Protein AF-A0AAN0LU09-F1 (afdb_monomer_lite)

Foldseek 3Di:
DDDDDDDDDDDDDDDDDDPPCDPVNVVVVVVVVVVVVVVVVVVVVVVVVVVCVVVCVVCCVVVVVVVVVVVVVVVVVVVVVVVVVVQLVVQLVLLLVVCVVVVHDNVCSVVLRDPGNVSSVVSVVVVVVVVCVVVVVVVCVVVVCPPPPPVVVPDD

Radius of gyration: 52.17 Å; chains: 1; bounding box: 93×74×151 Å

Sequence (156 aa):
MKWYLKRRGPRELGGEETKPLTQSDVDRAVSAAVKTRDEKHALELKKAVTNAINEEKRLSALSEEDRKNEALEKANQAIADKEKELDLKILRFDVGEVLVKRGLDPELLDFVLGENLEDSIAKIDKLSKSIDNQVGSRIKQVVAKPEYLQSQQGRL

Secondary structure (DSSP, 8-state):
----------------------HHHHHHHHHHHHHHHHHHHHHHHHHHHHHHHHHHHHHHHHHHHHHHHHHHHHHHHHHHHHHHHHHHHHHHHHHHHHHHHTT--GGGHHHH--SSHHHHHHHHHHHHHHHHHHHHHHHHHHHT--TTSSTTSS--

Structure (mmCIF, N/CA/C/O backbone):
data_AF-A0AAN0LU09-F1
#
_entry.id   AF-A0AAN0LU09-F1
#
loop_
_atom_site.group_PDB
_atom_site.id
_atom_site.type_symbol
_atom_site.label_atom_id
_atom_site.label_alt_id
_atom_site.label_comp_id
_atom_site.label_asym_id
_atom_site.label_entity_id
_atom_site.label_seq_id
_atom_site.pdbx_PDB_ins_code
_atom_site.Cartn_x
_atom_site.Cartn_y
_atom_site.Cartn_z
_atom_site.occupancy
_atom_site.B_iso_or_equiv
_atom_site.auth_seq_id
_atom_site.auth_comp_id
_atom_site.auth_asym_id
_atom_site.auth_atom_id
_atom_site.pdbx_PDB_model_num
ATOM 1 N N . MET A 1 1 ? 47.095 -63.661 -80.915 1.00 41.44 1 MET A N 1
ATOM 2 C CA . MET A 1 1 ? 47.724 -62.316 -80.899 1.00 41.44 1 MET A CA 1
ATOM 3 C C . MET A 1 1 ? 46.836 -61.334 -81.673 1.00 41.44 1 MET A C 1
ATOM 5 O O . MET A 1 1 ? 46.210 -61.758 -82.634 1.00 41.44 1 MET A O 1
ATOM 9 N N . LYS A 1 2 ? 46.702 -60.087 -81.186 1.00 45.28 2 LYS A N 1
ATOM 10 C CA . LYS A 1 2 ? 45.727 -59.042 -81.594 1.00 45.28 2 LYS A CA 1
ATOM 11 C C . LYS A 1 2 ? 46.049 -58.404 -82.962 1.00 45.28 2 LYS A C 1
ATOM 13 O O . LYS A 1 2 ? 47.220 -58.269 -83.292 1.00 45.28 2 LYS A O 1
ATOM 18 N N . TRP A 1 3 ? 45.026 -57.933 -83.685 1.00 45.38 3 TRP A N 1
ATOM 19 C CA . TRP A 1 3 ? 45.137 -57.203 -84.962 1.00 45.38 3 TRP A CA 1
ATOM 20 C C . TRP A 1 3 ? 44.596 -55.768 -84.842 1.00 45.38 3 TRP A C 1
ATOM 22 O O . TRP A 1 3 ? 43.596 -55.552 -84.161 1.00 45.38 3 TRP A O 1
ATOM 32 N N . TYR A 1 4 ? 45.214 -54.805 -85.537 1.00 45.75 4 TYR A N 1
ATOM 33 C CA . TYR A 1 4 ? 44.721 -53.427 -85.691 1.00 45.75 4 TYR A CA 1
ATOM 34 C C . TYR A 1 4 ? 44.751 -52.984 -87.161 1.00 45.75 4 TYR A C 1
ATOM 36 O O . TYR A 1 4 ? 45.681 -53.297 -87.900 1.00 45.75 4 TYR A O 1
ATOM 44 N N . LEU A 1 5 ? 43.721 -52.231 -87.557 1.00 53.62 5 LEU A N 1
ATOM 45 C CA . LEU A 1 5 ? 43.471 -51.685 -88.894 1.00 53.62 5 LEU A CA 1
ATOM 46 C C . LEU A 1 5 ? 43.810 -50.186 -88.943 1.00 53.62 5 LEU A C 1
ATOM 48 O O . LEU A 1 5 ? 43.546 -49.464 -87.979 1.00 53.62 5 LEU A O 1
ATOM 52 N N . LYS A 1 6 ? 44.246 -49.675 -90.103 1.00 53.81 6 LYS A N 1
ATOM 53 C CA . LYS A 1 6 ? 44.141 -48.239 -90.404 1.00 53.81 6 LYS A CA 1
ATOM 54 C C . LYS A 1 6 ? 43.911 -47.985 -91.894 1.00 53.81 6 LYS A C 1
ATOM 56 O O . LYS A 1 6 ? 44.674 -48.435 -92.737 1.00 53.81 6 LYS A O 1
ATOM 61 N N . ARG A 1 7 ? 42.855 -47.231 -92.196 1.00 53.16 7 ARG A N 1
ATOM 62 C CA . ARG A 1 7 ? 42.577 -46.592 -93.490 1.00 53.16 7 ARG A CA 1
ATOM 63 C C . ARG A 1 7 ? 42.209 -45.134 -93.227 1.00 53.16 7 ARG A C 1
ATOM 65 O O . ARG A 1 7 ? 41.655 -44.821 -92.173 1.00 53.16 7 ARG A O 1
ATOM 72 N N . ARG A 1 8 ? 42.465 -44.262 -94.197 1.00 48.81 8 ARG A N 1
ATOM 73 C CA . ARG A 1 8 ? 41.820 -42.949 -94.310 1.00 48.81 8 ARG A CA 1
ATOM 74 C C . ARG A 1 8 ? 41.575 -42.615 -95.778 1.00 48.81 8 ARG A C 1
ATOM 76 O O . ARG A 1 8 ? 42.423 -42.899 -96.613 1.00 48.81 8 ARG A O 1
ATOM 83 N N . GLY A 1 9 ? 40.453 -41.946 -96.014 1.00 38.81 9 GLY A N 1
ATOM 84 C CA . GLY A 1 9 ? 40.201 -41.002 -97.108 1.00 38.81 9 GLY A CA 1
ATOM 85 C C . GLY A 1 9 ? 39.470 -39.754 -96.549 1.00 38.81 9 GLY A C 1
ATOM 86 O O . GLY A 1 9 ? 39.154 -39.760 -95.351 1.00 38.81 9 GLY A O 1
ATOM 87 N N . PRO A 1 10 ? 39.215 -38.700 -97.357 1.00 63.22 10 PRO A N 1
ATOM 88 C CA . PRO A 1 10 ? 38.273 -37.591 -97.065 1.00 63.22 10 PRO A CA 1
ATOM 89 C C . PRO A 1 10 ? 37.185 -37.402 -98.173 1.00 63.22 10 PRO A C 1
ATOM 91 O O . PRO A 1 10 ? 37.447 -37.741 -99.319 1.00 63.22 10 PRO A O 1
ATOM 94 N N . ARG A 1 11 ? 35.894 -37.167 -97.846 1.00 53.69 11 ARG A N 1
ATOM 95 C CA . ARG A 1 11 ? 35.071 -35.916 -97.677 1.00 53.69 11 ARG A CA 1
ATOM 96 C C . ARG A 1 11 ? 34.720 -35.128 -98.954 1.00 53.69 11 ARG A C 1
ATOM 98 O O . ARG A 1 11 ? 35.667 -34.774 -99.627 1.00 53.69 11 ARG A O 1
ATOM 105 N N . GLU A 1 12 ? 33.438 -34.714 -99.106 1.00 40.38 12 GLU A N 1
ATOM 106 C CA . GLU A 1 12 ? 32.925 -33.444 -99.720 1.00 40.38 12 GLU A CA 1
ATOM 107 C C . GLU A 1 12 ? 31.479 -33.066 -99.222 1.00 40.38 12 GLU A C 1
ATOM 109 O O . GLU A 1 12 ? 30.891 -33.853 -98.482 1.00 40.38 12 GLU A O 1
ATOM 114 N N . LEU A 1 13 ? 30.962 -31.851 -99.549 1.00 47.78 13 LEU A N 1
ATOM 115 C CA . LEU A 1 13 ? 30.041 -30.922 -98.804 1.00 47.78 13 LEU A CA 1
ATOM 116 C C . LEU A 1 13 ? 28.755 -30.430 -99.568 1.00 47.78 13 LEU A C 1
ATOM 118 O O . LEU A 1 13 ? 28.779 -30.427 -100.793 1.00 47.78 13 LEU A O 1
ATOM 122 N N . GLY A 1 14 ? 27.728 -29.856 -98.874 1.00 37.88 14 GLY A N 1
ATOM 123 C CA . GLY A 1 14 ? 26.808 -28.783 -99.394 1.00 37.88 14 GLY A CA 1
ATOM 124 C C . GLY A 1 14 ? 25.363 -28.617 -98.797 1.00 37.88 14 GLY A C 1
ATOM 125 O O . GLY A 1 14 ? 24.666 -29.619 -98.678 1.00 37.88 14 GLY A O 1
ATOM 126 N N . GLY A 1 15 ? 24.895 -27.369 -98.495 1.00 33.31 15 GLY A N 1
ATOM 127 C CA . GLY A 1 15 ? 23.476 -26.942 -98.232 1.00 33.31 15 GLY A CA 1
ATOM 128 C C . GLY A 1 15 ? 23.268 -25.712 -97.283 1.00 33.31 15 GLY A C 1
ATOM 129 O O . GLY A 1 15 ? 23.861 -25.689 -96.211 1.00 33.31 15 GLY A O 1
ATOM 130 N N . GLU A 1 16 ? 22.462 -24.692 -97.649 1.00 53.50 16 GLU A N 1
ATOM 131 C CA . GLU A 1 16 ? 22.328 -23.346 -97.011 1.00 53.50 16 GLU A CA 1
ATOM 132 C C . GLU A 1 16 ? 21.001 -23.172 -96.217 1.00 53.50 16 GLU A C 1
ATOM 134 O O . GLU A 1 16 ? 19.932 -23.228 -96.815 1.00 53.50 16 GLU A O 1
ATOM 139 N N . GLU A 1 17 ? 21.040 -22.936 -94.892 1.00 46.06 17 GLU A N 1
ATOM 140 C CA . GLU A 1 17 ? 19.853 -22.698 -94.035 1.00 46.06 17 GLU A CA 1
ATOM 141 C C . GLU A 1 17 ? 20.168 -21.693 -92.902 1.00 46.06 17 GLU A C 1
ATOM 143 O O . GLU A 1 17 ? 21.306 -21.616 -92.431 1.00 46.06 17 GLU A O 1
ATOM 148 N N . THR A 1 18 ? 19.168 -20.893 -92.490 1.00 48.06 18 THR A N 1
ATOM 149 C CA . THR A 1 18 ? 19.190 -19.888 -91.401 1.00 48.06 18 THR A CA 1
ATOM 150 C C . THR A 1 18 ? 20.179 -20.265 -90.310 1.00 48.06 18 THR A C 1
ATOM 152 O O . THR A 1 18 ? 19.963 -21.302 -89.691 1.00 48.06 18 THR A O 1
ATOM 155 N N . LYS A 1 19 ? 21.236 -19.473 -90.047 1.00 52.22 19 LYS A N 1
ATOM 156 C CA . LYS A 1 19 ? 22.117 -19.781 -88.908 1.00 52.22 19 LYS A CA 1
ATOM 157 C C . LYS A 1 19 ? 21.234 -19.782 -87.663 1.00 52.22 19 LYS A C 1
ATOM 159 O O . LYS A 1 19 ? 20.779 -18.707 -87.263 1.00 52.22 19 LYS A O 1
ATOM 164 N N . PRO A 1 20 ? 20.929 -20.961 -87.101 1.00 56.34 20 PRO A N 1
ATOM 165 C CA . PRO A 1 20 ? 20.073 -21.018 -85.938 1.00 56.34 20 PRO A CA 1
ATOM 166 C C . PRO A 1 20 ? 20.823 -20.268 -84.839 1.00 56.34 20 PRO A C 1
ATOM 168 O O . PRO A 1 20 ? 22.050 -20.396 -84.773 1.00 56.34 20 PRO A O 1
ATOM 171 N N . LEU A 1 21 ? 20.130 -19.457 -84.022 1.00 52.59 21 LEU A N 1
ATOM 172 C CA . LEU A 1 21 ? 20.728 -18.923 -82.795 1.00 52.59 21 LEU A CA 1
ATOM 173 C C . LEU A 1 21 ? 21.357 -20.121 -82.091 1.00 52.59 21 LEU A C 1
ATOM 175 O O . LEU A 1 21 ? 20.645 -21.039 -81.675 1.00 52.59 21 LEU A O 1
ATOM 179 N N . THR A 1 22 ? 22.687 -20.178 -82.077 1.00 57.75 22 THR A N 1
ATOM 180 C CA . THR A 1 22 ? 23.342 -21.359 -81.546 1.00 57.75 22 THR A CA 1
ATOM 181 C C . THR A 1 22 ? 23.100 -21.355 -80.050 1.00 57.75 22 THR A C 1
ATOM 183 O O . THR A 1 22 ? 23.016 -20.292 -79.428 1.00 57.75 22 THR A O 1
ATOM 186 N N . GLN A 1 23 ? 22.991 -22.540 -79.458 1.00 56.97 23 GLN A N 1
ATOM 187 C CA . GLN A 1 23 ? 22.808 -22.660 -78.015 1.00 56.97 23 GLN A CA 1
ATOM 188 C C . GLN A 1 23 ? 23.858 -21.826 -77.253 1.00 56.97 23 GLN A C 1
ATOM 190 O O . GLN A 1 23 ? 23.529 -21.159 -76.280 1.00 56.97 23 GLN A O 1
ATOM 195 N N . SER A 1 24 ? 25.086 -21.735 -77.780 1.00 63.91 24 SER A N 1
ATOM 196 C CA . SER A 1 24 ? 26.158 -20.900 -77.229 1.00 63.91 24 SER A CA 1
ATOM 197 C C . SER A 1 24 ? 25.899 -19.390 -77.258 1.00 63.91 24 SER A C 1
ATOM 199 O O . SER A 1 24 ? 26.363 -18.688 -76.359 1.00 63.91 24 SER A O 1
ATOM 201 N N . ASP A 1 25 ? 25.178 -18.867 -78.251 1.00 56.94 25 ASP A N 1
ATOM 202 C CA . ASP A 1 25 ? 24.857 -17.435 -78.331 1.00 56.94 25 ASP A CA 1
ATOM 203 C C . ASP A 1 25 ? 23.758 -17.066 -77.325 1.00 56.94 25 ASP A C 1
ATOM 205 O O . ASP A 1 25 ? 23.844 -16.037 -76.646 1.00 56.94 25 ASP A O 1
ATOM 209 N N . VAL A 1 26 ? 22.772 -17.957 -77.166 1.00 58.50 26 VAL A N 1
ATOM 210 C CA . VAL A 1 26 ? 21.716 -17.849 -76.148 1.00 58.50 26 VAL A CA 1
ATOM 211 C C . VAL A 1 26 ? 22.318 -17.941 -74.745 1.00 58.50 26 VAL A C 1
ATOM 213 O O . VAL A 1 26 ? 22.082 -17.061 -73.918 1.00 58.50 26 VAL A O 1
ATOM 216 N N . ASP A 1 27 ? 23.168 -18.936 -74.487 1.00 57.41 27 ASP A N 1
ATOM 217 C CA . ASP A 1 27 ? 23.797 -19.148 -73.179 1.00 57.41 27 ASP A CA 1
ATOM 218 C C . ASP A 1 27 ? 24.684 -17.960 -72.766 1.00 57.41 27 ASP A C 1
ATOM 220 O O . ASP A 1 27 ? 24.735 -17.581 -71.589 1.00 57.41 27 ASP A O 1
ATOM 224 N N . ARG A 1 28 ? 25.358 -17.315 -73.730 1.00 66.81 28 ARG A N 1
ATOM 225 C CA . ARG A 1 28 ? 26.193 -16.131 -73.482 1.00 66.81 28 ARG A CA 1
ATOM 226 C C . ARG A 1 28 ? 25.358 -14.899 -73.142 1.00 66.81 28 ARG A C 1
ATOM 228 O O . ARG A 1 28 ? 25.713 -14.172 -72.212 1.00 66.81 28 ARG A O 1
ATOM 235 N N . ALA A 1 29 ? 24.255 -14.678 -73.857 1.00 60.81 29 ALA A N 1
ATOM 236 C CA . ALA A 1 29 ? 23.334 -13.577 -73.585 1.00 60.81 29 ALA A CA 1
ATOM 237 C C . ALA A 1 29 ? 22.641 -13.748 -72.223 1.00 60.81 29 ALA A C 1
ATOM 239 O O . ALA A 1 29 ? 22.590 -12.802 -71.434 1.00 60.81 29 ALA A O 1
ATOM 240 N N . VAL A 1 30 ? 22.202 -14.970 -71.902 1.00 57.94 30 VAL A N 1
ATOM 241 C CA . VAL A 1 30 ? 21.618 -15.316 -70.596 1.00 57.94 30 VAL A CA 1
ATOM 242 C C . VAL A 1 30 ? 22.639 -15.115 -69.476 1.00 57.94 30 VAL A C 1
ATOM 244 O O . VAL A 1 30 ? 22.333 -14.460 -68.484 1.00 57.94 30 VAL A O 1
ATOM 247 N N . SER A 1 31 ? 23.876 -15.585 -69.645 1.00 63.69 31 SER A N 1
ATOM 248 C CA . SER A 1 31 ? 24.929 -15.413 -68.636 1.00 63.69 31 SER A CA 1
ATOM 249 C C . SER A 1 31 ? 25.273 -13.942 -68.380 1.00 63.69 31 SER A C 1
ATOM 251 O O . SER A 1 31 ? 25.494 -13.555 -67.233 1.00 63.69 31 SER A O 1
ATOM 253 N N . ALA A 1 32 ? 25.317 -13.107 -69.422 1.00 66.38 32 ALA A N 1
ATOM 254 C CA . ALA A 1 32 ? 25.571 -11.675 -69.273 1.00 66.38 32 ALA 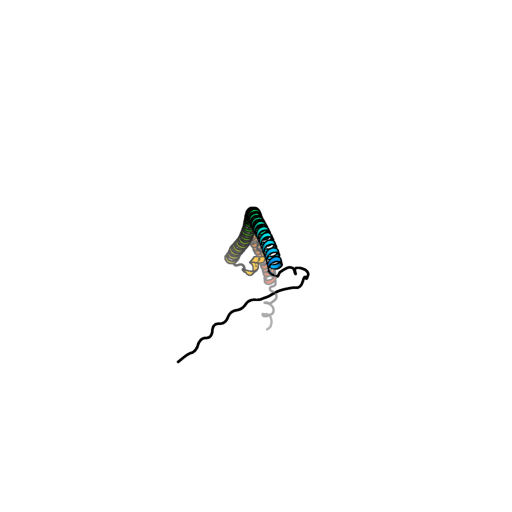A CA 1
ATOM 255 C C . ALA A 1 32 ? 24.406 -10.965 -68.564 1.00 66.38 32 ALA A C 1
ATOM 257 O O . ALA A 1 32 ? 24.634 -10.199 -67.629 1.00 66.38 32 ALA A O 1
ATOM 258 N N . ALA A 1 33 ? 23.164 -11.278 -68.945 1.00 57.62 33 ALA A N 1
ATOM 259 C CA . ALA A 1 33 ? 21.970 -10.725 -68.311 1.00 57.62 33 ALA A CA 1
ATOM 260 C C . ALA A 1 33 ? 21.858 -11.128 -66.832 1.00 57.62 33 ALA A C 1
ATOM 262 O O . ALA A 1 33 ? 21.546 -10.285 -65.991 1.00 57.62 33 ALA A O 1
ATOM 263 N N . VAL A 1 34 ? 22.169 -12.386 -66.502 1.00 63.50 34 VAL A N 1
ATOM 264 C CA . VAL A 1 34 ? 22.201 -12.882 -65.118 1.00 63.50 34 VAL A CA 1
ATOM 265 C C . VAL A 1 34 ? 23.268 -12.149 -64.311 1.00 63.50 34 VAL A C 1
ATOM 267 O O . VAL A 1 34 ? 22.948 -11.621 -63.255 1.00 63.50 34 VAL A O 1
ATOM 270 N N . LYS A 1 35 ? 24.494 -12.002 -64.828 1.00 70.31 35 LYS A N 1
ATOM 271 C CA . LYS A 1 35 ? 25.562 -11.272 -64.123 1.00 70.31 35 LYS A CA 1
ATOM 272 C C . LYS A 1 35 ? 25.210 -9.812 -63.868 1.00 70.31 35 LYS A C 1
ATOM 274 O O . LYS A 1 35 ? 25.342 -9.348 -62.744 1.00 70.31 35 LYS A O 1
ATOM 279 N N . THR A 1 36 ? 24.710 -9.093 -64.872 1.00 69.56 36 THR A N 1
ATOM 280 C CA . THR A 1 36 ? 24.319 -7.687 -64.694 1.00 69.56 36 THR A CA 1
ATOM 281 C C . THR A 1 36 ? 23.141 -7.541 -63.733 1.00 69.56 36 THR A C 1
ATOM 283 O O . THR A 1 36 ? 23.104 -6.592 -62.950 1.00 69.56 36 THR A O 1
ATOM 286 N N . ARG A 1 37 ? 22.181 -8.475 -63.760 1.00 62.78 37 ARG A N 1
ATOM 287 C CA . ARG A 1 37 ? 21.091 -8.513 -62.781 1.00 62.78 37 ARG A CA 1
ATOM 288 C C . ARG A 1 37 ? 21.637 -8.761 -61.381 1.00 62.78 37 ARG A C 1
ATOM 290 O O . ARG A 1 37 ? 21.267 -8.028 -60.477 1.00 62.78 37 ARG A O 1
ATOM 297 N N . ASP A 1 38 ? 22.518 -9.738 -61.213 1.00 68.75 38 ASP A N 1
ATOM 298 C CA . ASP A 1 38 ? 23.067 -10.126 -59.915 1.00 68.75 38 ASP A CA 1
ATOM 299 C C . ASP A 1 38 ? 23.977 -9.029 -59.337 1.00 68.75 38 ASP A C 1
ATOM 301 O O . ASP A 1 38 ? 23.914 -8.750 -58.144 1.00 68.75 38 ASP A O 1
ATOM 305 N N . GLU A 1 39 ? 24.752 -8.328 -60.168 1.00 73.88 39 GLU A N 1
ATOM 306 C CA . GLU A 1 39 ? 25.555 -7.165 -59.765 1.00 73.88 39 GLU A CA 1
ATOM 307 C C . GLU A 1 39 ? 24.681 -5.979 -59.342 1.00 73.88 39 GLU A C 1
ATOM 309 O O . GLU A 1 39 ? 24.939 -5.363 -58.304 1.00 73.88 39 GLU A O 1
ATOM 314 N N . LYS A 1 40 ? 23.616 -5.675 -60.100 1.00 71.31 40 LYS A N 1
ATOM 315 C CA . LYS A 1 40 ? 22.643 -4.638 -59.723 1.00 71.31 40 LYS A CA 1
ATOM 316 C C . LYS A 1 40 ? 21.909 -5.007 -58.437 1.00 71.31 40 LYS A C 1
ATOM 318 O O . LYS A 1 40 ? 21.858 -4.185 -57.529 1.00 71.31 40 LYS A O 1
ATOM 323 N N . HIS A 1 41 ? 21.444 -6.249 -58.313 1.00 64.25 41 HIS A N 1
ATOM 324 C CA . HIS A 1 41 ? 20.812 -6.753 -57.095 1.00 64.25 41 HIS A CA 1
ATOM 325 C C . HIS A 1 41 ? 21.768 -6.715 -55.903 1.00 64.25 41 HIS A C 1
ATOM 327 O O . HIS A 1 41 ? 21.367 -6.319 -54.817 1.00 64.25 41 HIS A O 1
ATOM 333 N N . ALA A 1 42 ? 23.038 -7.081 -56.076 1.00 73.50 42 ALA A N 1
ATOM 334 C CA . ALA A 1 42 ? 24.024 -7.024 -55.003 1.00 73.50 42 ALA A CA 1
ATOM 335 C C . ALA A 1 42 ? 24.305 -5.580 -54.565 1.00 73.50 42 ALA A C 1
ATOM 337 O O . ALA A 1 42 ? 24.476 -5.321 -53.373 1.00 73.50 42 ALA A O 1
ATOM 338 N N . LEU A 1 43 ? 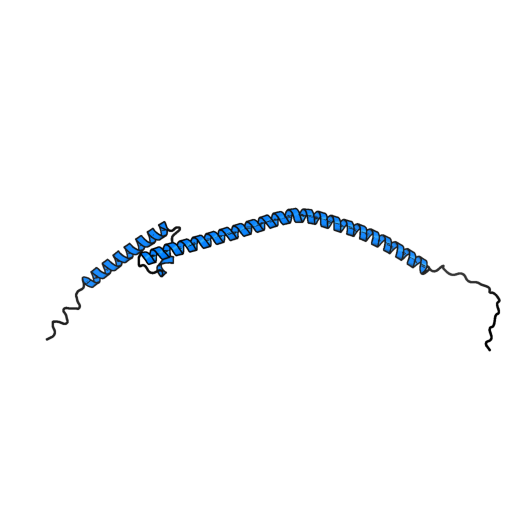24.341 -4.630 -55.504 1.00 75.62 43 LEU A N 1
ATOM 339 C CA . LEU A 1 43 ? 24.523 -3.212 -55.199 1.00 75.62 43 LEU A CA 1
ATOM 340 C C . LEU A 1 43 ? 23.288 -2.616 -54.508 1.00 75.62 43 LEU A C 1
ATOM 342 O O . LEU A 1 43 ? 23.431 -1.858 -53.549 1.00 75.62 43 LEU A O 1
ATOM 346 N N . GLU A 1 44 ? 22.089 -2.970 -54.965 1.00 69.06 44 GLU A N 1
ATOM 347 C CA . GLU A 1 44 ? 20.820 -2.553 -54.363 1.00 69.06 44 GLU A CA 1
ATOM 348 C C . GLU A 1 44 ? 20.623 -3.168 -52.982 1.00 69.06 44 GLU A C 1
ATOM 350 O O . GLU A 1 44 ? 20.271 -2.446 -52.057 1.00 69.06 44 GLU A O 1
ATOM 355 N N . LEU A 1 45 ? 20.954 -4.446 -52.794 1.00 65.69 45 LEU A N 1
ATOM 356 C CA . LEU A 1 45 ? 20.937 -5.098 -51.487 1.00 65.69 45 LEU A CA 1
ATOM 357 C C . LEU A 1 45 ? 21.963 -4.473 -50.547 1.00 65.69 45 LEU A C 1
ATOM 359 O O . LEU A 1 45 ? 21.626 -4.193 -49.406 1.00 65.69 45 LEU A O 1
ATOM 363 N N . LYS A 1 46 ? 23.186 -4.176 -51.004 1.00 72.75 46 LYS A N 1
ATOM 364 C CA . LYS A 1 46 ? 24.170 -3.468 -50.170 1.00 72.75 46 LYS A CA 1
ATOM 365 C C . LYS A 1 46 ? 23.673 -2.086 -49.768 1.00 72.75 46 LYS A C 1
ATOM 367 O O . LYS A 1 46 ? 23.778 -1.755 -48.595 1.00 72.75 46 LYS A O 1
ATOM 372 N N . LYS A 1 47 ? 23.097 -1.315 -50.698 1.00 73.62 47 LYS A N 1
ATOM 373 C CA . LYS A 1 47 ? 22.519 0.009 -50.413 1.00 73.62 47 LYS A CA 1
ATOM 374 C C . LYS A 1 47 ? 21.317 -0.077 -49.476 1.00 73.62 47 LYS A C 1
ATOM 376 O O . LYS A 1 47 ? 21.234 0.710 -48.541 1.00 73.62 47 LYS A O 1
ATOM 381 N N . ALA A 1 48 ? 20.422 -1.037 -49.690 1.00 67.88 48 ALA A N 1
ATOM 382 C CA . ALA A 1 48 ? 19.269 -1.289 -48.836 1.00 67.88 48 ALA A CA 1
ATOM 383 C C . ALA A 1 48 ? 19.702 -1.735 -47.438 1.00 67.88 48 ALA A C 1
ATOM 385 O O . ALA A 1 48 ? 19.163 -1.232 -46.466 1.00 67.88 48 ALA A O 1
ATOM 386 N N . VAL A 1 49 ? 20.722 -2.588 -47.322 1.00 66.06 49 VAL A N 1
ATOM 387 C CA . VAL A 1 49 ? 21.295 -3.016 -46.040 1.00 66.06 49 VAL A CA 1
ATOM 388 C C . VAL A 1 49 ? 21.988 -1.850 -45.345 1.00 66.06 49 VAL A C 1
ATOM 390 O O . VAL A 1 49 ? 21.757 -1.642 -44.165 1.00 66.06 49 VAL A O 1
ATOM 393 N N . THR A 1 50 ? 22.779 -1.030 -46.041 1.00 72.00 50 THR A N 1
ATOM 394 C CA . THR A 1 50 ? 23.396 0.154 -45.420 1.00 72.00 50 THR A CA 1
ATOM 395 C C . THR A 1 50 ? 22.372 1.210 -45.027 1.00 72.00 50 THR A C 1
ATOM 397 O O . THR A 1 50 ? 22.521 1.821 -43.977 1.00 72.00 50 THR A O 1
ATOM 400 N N . ASN A 1 51 ? 21.319 1.412 -45.821 1.00 70.06 51 ASN A N 1
ATOM 401 C CA . ASN A 1 51 ? 20.248 2.349 -45.493 1.00 70.06 51 ASN A CA 1
ATOM 402 C C . ASN A 1 51 ? 19.373 1.810 -44.358 1.00 70.06 51 ASN A C 1
ATOM 404 O 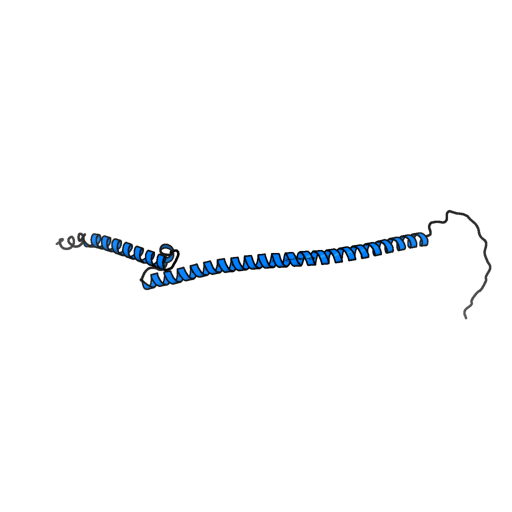O . ASN A 1 51 ? 19.011 2.578 -43.480 1.00 70.06 51 ASN A O 1
ATOM 408 N N . ALA A 1 52 ? 19.102 0.503 -44.326 1.00 62.44 52 ALA A N 1
ATOM 409 C CA . ALA A 1 52 ? 18.409 -0.157 -43.228 1.00 62.44 52 ALA A CA 1
ATOM 410 C C . ALA A 1 52 ? 19.243 -0.114 -41.948 1.00 62.44 52 ALA A C 1
ATOM 412 O O . ALA A 1 52 ? 18.695 0.235 -40.925 1.00 62.44 52 ALA A O 1
ATOM 413 N N . ILE A 1 53 ? 20.557 -0.354 -41.994 1.00 64.38 53 ILE A N 1
ATOM 414 C CA . ILE A 1 53 ? 21.446 -0.243 -40.826 1.00 64.38 53 ILE A CA 1
ATOM 415 C C . ILE A 1 53 ? 21.576 1.214 -40.366 1.00 64.38 53 ILE A C 1
ATOM 417 O O . ILE A 1 53 ? 21.662 1.472 -39.172 1.00 64.38 53 ILE A O 1
ATOM 421 N N . ASN A 1 54 ? 21.622 2.186 -41.280 1.00 69.44 54 ASN A N 1
ATOM 422 C CA . ASN A 1 54 ? 21.734 3.599 -40.912 1.00 69.44 54 ASN A CA 1
ATOM 423 C C . ASN A 1 54 ? 20.414 4.156 -40.365 1.00 69.44 54 ASN A C 1
ATOM 425 O O . ASN A 1 54 ? 20.441 4.901 -39.388 1.00 69.44 54 ASN A O 1
ATOM 429 N N . GLU A 1 55 ? 19.275 3.768 -40.939 1.00 59.06 55 GLU A N 1
ATOM 430 C CA . GLU A 1 55 ? 17.960 4.142 -40.418 1.00 59.06 55 GLU A CA 1
ATOM 431 C C . GLU A 1 55 ? 17.616 3.340 -39.159 1.00 59.06 55 GLU A C 1
ATOM 433 O O . GLU A 1 55 ? 17.098 3.923 -38.224 1.00 59.06 55 GLU A O 1
ATOM 438 N N . GLU A 1 56 ? 18.012 2.071 -39.040 1.00 57.12 56 GLU A N 1
ATOM 439 C CA . GLU A 1 56 ? 17.946 1.298 -37.793 1.00 57.12 56 GLU A CA 1
ATOM 440 C C . GLU A 1 56 ? 18.851 1.913 -36.727 1.00 57.12 56 GLU A C 1
ATOM 442 O O . GLU A 1 56 ? 18.423 2.045 -35.601 1.00 57.12 56 GLU A O 1
ATOM 447 N N . LYS A 1 57 ? 20.073 2.367 -37.021 1.00 59.19 57 LYS A N 1
ATOM 448 C CA . LYS A 1 57 ? 20.914 3.043 -36.013 1.00 59.19 57 LYS A CA 1
ATOM 449 C C . LYS A 1 57 ? 20.326 4.377 -35.558 1.00 59.19 57 LYS A C 1
ATOM 451 O O . LYS A 1 57 ? 20.437 4.714 -34.383 1.00 59.19 57 LYS A O 1
ATOM 456 N N . ARG A 1 58 ? 19.693 5.128 -36.464 1.00 58.38 58 ARG A N 1
ATOM 457 C CA . ARG A 1 58 ? 19.027 6.403 -36.154 1.00 58.38 58 ARG A CA 1
ATOM 458 C C . ARG A 1 58 ? 17.709 6.191 -35.399 1.00 58.38 58 ARG A C 1
ATOM 460 O O . ARG A 1 58 ? 17.447 6.900 -34.433 1.00 58.38 58 ARG A O 1
ATOM 467 N N . LEU A 1 59 ? 16.919 5.198 -35.806 1.00 54.28 59 LEU A N 1
ATOM 468 C CA . LEU A 1 59 ? 15.665 4.797 -35.168 1.00 54.28 59 LEU A CA 1
ATOM 469 C C . LEU A 1 59 ? 15.896 4.044 -33.862 1.00 54.28 59 LEU A C 1
ATOM 471 O O . LEU A 1 59 ? 15.117 4.244 -32.953 1.00 54.28 59 LEU A O 1
ATOM 475 N N . SER A 1 60 ? 16.941 3.232 -33.724 1.00 55.75 60 SER A N 1
ATOM 476 C CA . SER A 1 60 ? 17.299 2.530 -32.484 1.00 55.75 60 SER A CA 1
ATOM 477 C C . SER A 1 60 ? 17.926 3.473 -31.470 1.00 55.75 60 SER A C 1
ATOM 479 O O . SER A 1 60 ? 17.691 3.292 -30.289 1.00 55.75 60 SER A O 1
ATOM 481 N N . ALA A 1 61 ? 18.645 4.523 -31.879 1.00 59.31 61 ALA A N 1
ATOM 482 C CA . ALA A 1 61 ? 19.070 5.563 -30.941 1.00 59.31 61 ALA A CA 1
ATOM 483 C C . ALA A 1 61 ? 17.866 6.334 -30.357 1.00 59.31 61 ALA A C 1
ATOM 485 O O . ALA A 1 61 ? 17.794 6.500 -29.144 1.00 59.31 61 ALA A O 1
ATOM 486 N N . LEU A 1 62 ? 16.892 6.722 -31.196 1.00 54.41 62 LEU A N 1
ATOM 487 C CA . LEU A 1 62 ? 15.658 7.388 -30.749 1.00 54.41 62 LEU A CA 1
ATOM 488 C C . LEU A 1 62 ? 14.719 6.426 -29.991 1.00 54.41 62 LEU A C 1
ATOM 490 O O . LEU A 1 62 ? 14.223 6.743 -28.921 1.00 54.41 62 LEU A O 1
ATOM 494 N N . SER A 1 63 ? 14.530 5.207 -30.503 1.00 59.81 63 SER A N 1
ATOM 495 C CA . SER A 1 63 ? 13.660 4.174 -29.929 1.00 59.81 63 SER A CA 1
ATOM 496 C C . SER A 1 63 ? 14.234 3.557 -28.660 1.00 59.81 63 SER A C 1
ATOM 498 O O . SER A 1 63 ? 13.453 3.161 -27.804 1.00 59.81 63 SER A O 1
ATOM 500 N N . GLU A 1 64 ? 15.554 3.454 -28.485 1.00 62.59 64 GLU A N 1
ATOM 501 C CA . GLU A 1 64 ? 16.124 3.038 -27.201 1.00 62.59 64 GLU A CA 1
ATOM 502 C C . GLU A 1 64 ? 16.000 4.128 -26.144 1.00 62.59 64 GLU A C 1
ATOM 504 O O . GLU A 1 64 ? 15.779 3.789 -24.988 1.00 62.59 64 GLU A O 1
ATOM 509 N N . GLU A 1 65 ? 16.143 5.405 -26.500 1.00 65.31 65 GLU A N 1
ATOM 510 C CA . GLU A 1 65 ? 15.945 6.514 -25.565 1.00 65.31 65 GLU A CA 1
ATOM 511 C C . GLU A 1 65 ? 14.469 6.633 -25.167 1.00 65.31 65 GLU A C 1
ATOM 513 O O . GLU A 1 65 ? 14.161 6.636 -23.977 1.00 65.31 65 GLU A O 1
ATOM 518 N N . ASP A 1 66 ? 13.550 6.560 -26.131 1.00 63.75 66 ASP A N 1
ATOM 519 C CA . ASP A 1 66 ? 12.107 6.536 -25.875 1.00 63.75 66 ASP A CA 1
ATOM 520 C C . ASP A 1 66 ? 11.681 5.278 -25.096 1.00 63.75 66 ASP A C 1
ATOM 522 O O . ASP A 1 66 ? 10.911 5.376 -24.142 1.00 63.75 66 ASP A O 1
ATOM 526 N N . ARG A 1 67 ? 12.236 4.092 -25.401 1.00 64.75 67 ARG A N 1
ATOM 527 C CA . ARG A 1 67 ? 11.986 2.868 -24.611 1.00 64.75 67 ARG A CA 1
ATOM 528 C C . ARG A 1 67 ? 12.598 2.936 -23.218 1.00 64.75 67 ARG A C 1
ATOM 530 O O . ARG A 1 67 ? 12.022 2.363 -22.298 1.00 64.75 67 ARG A O 1
ATOM 537 N N . LYS A 1 68 ? 13.756 3.580 -23.043 1.00 72.12 68 LYS A N 1
ATOM 538 C CA . LYS A 1 68 ? 14.362 3.805 -21.721 1.00 72.12 68 LYS A CA 1
ATOM 539 C C . LYS A 1 68 ? 13.513 4.778 -20.917 1.00 72.12 68 LYS A C 1
ATOM 541 O O . LYS A 1 68 ? 13.257 4.489 -19.757 1.00 72.12 68 LYS A O 1
ATOM 546 N N . ASN A 1 69 ? 13.018 5.852 -21.524 1.00 73.31 69 ASN A N 1
ATOM 547 C CA . ASN A 1 69 ? 12.129 6.810 -20.873 1.00 73.31 69 ASN A CA 1
ATOM 548 C C . ASN A 1 69 ? 10.795 6.164 -20.491 1.00 73.31 69 ASN A C 1
ATOM 550 O O . ASN A 1 69 ? 10.390 6.270 -19.340 1.00 73.31 69 ASN A O 1
ATOM 554 N N . GLU A 1 70 ? 10.169 5.398 -21.386 1.00 73.12 70 GLU A N 1
ATOM 555 C CA . GLU A 1 70 ? 8.930 4.673 -21.085 1.00 73.12 70 GLU A CA 1
ATOM 556 C C . GLU A 1 70 ? 9.148 3.581 -20.021 1.00 73.12 70 GLU A C 1
ATOM 558 O O . GLU A 1 70 ? 8.313 3.385 -19.139 1.00 73.12 70 GLU A O 1
ATOM 563 N N . ALA A 1 71 ? 10.279 2.868 -20.062 1.00 73.62 71 ALA A N 1
ATOM 564 C CA . ALA A 1 71 ? 10.629 1.880 -19.043 1.00 73.62 71 ALA A CA 1
ATOM 565 C C . ALA A 1 71 ? 10.917 2.532 -17.684 1.00 73.62 71 ALA A C 1
ATOM 567 O O . ALA A 1 71 ? 10.514 1.983 -16.661 1.00 73.62 71 ALA A O 1
ATOM 568 N N . LEU A 1 72 ? 11.577 3.693 -17.664 1.00 75.56 72 LEU A N 1
ATOM 569 C CA . LEU A 1 72 ? 11.814 4.481 -16.456 1.00 75.56 72 LEU A CA 1
ATOM 570 C C . LEU A 1 72 ? 10.510 5.046 -15.902 1.00 75.56 72 LEU A C 1
ATOM 572 O O . LEU A 1 72 ? 10.287 4.962 -14.703 1.00 75.56 72 LEU A O 1
ATOM 576 N N . GLU A 1 73 ? 9.625 5.563 -16.747 1.00 79.75 73 GLU A N 1
ATOM 577 C CA . GLU A 1 73 ? 8.321 6.077 -16.337 1.00 79.75 73 GLU A CA 1
ATOM 578 C C . GLU A 1 73 ? 7.436 4.957 -15.781 1.00 79.75 73 GLU A C 1
ATOM 580 O O . GLU A 1 73 ? 6.886 5.090 -14.691 1.00 79.75 73 GLU A O 1
ATOM 585 N N . LYS A 1 74 ? 7.391 3.795 -16.445 1.00 79.06 74 LYS A N 1
ATOM 586 C CA . LYS A 1 74 ? 6.712 2.598 -15.925 1.00 79.06 74 LYS A CA 1
ATOM 587 C C . LYS A 1 74 ? 7.331 2.095 -14.624 1.00 79.06 74 LYS A C 1
ATOM 589 O O . LYS A 1 74 ? 6.596 1.687 -13.729 1.00 79.06 74 LYS A O 1
ATOM 594 N N . ALA A 1 75 ? 8.658 2.110 -14.505 1.00 79.25 75 ALA A N 1
ATOM 595 C CA . ALA A 1 75 ? 9.342 1.725 -13.275 1.00 79.25 75 ALA A CA 1
ATOM 596 C C . ALA A 1 75 ? 9.032 2.704 -12.136 1.00 79.25 75 ALA A C 1
ATOM 598 O O . ALA A 1 75 ? 8.700 2.262 -11.043 1.00 79.25 75 ALA A O 1
ATOM 599 N N . ASN A 1 76 ? 9.063 4.009 -12.402 1.00 81.31 76 ASN A N 1
ATOM 600 C CA . ASN A 1 76 ? 8.722 5.054 -11.441 1.00 81.31 76 ASN A CA 1
ATOM 601 C C . ASN A 1 76 ? 7.260 4.953 -11.008 1.00 81.31 76 ASN A C 1
ATOM 603 O O . ASN A 1 76 ? 6.978 5.042 -9.819 1.00 81.31 76 ASN A O 1
ATOM 607 N N . GLN A 1 77 ? 6.341 4.695 -11.940 1.00 85.25 77 GLN A N 1
ATOM 608 C CA . GLN A 1 77 ? 4.936 4.471 -11.618 1.00 85.25 77 GLN A CA 1
ATOM 609 C C . GLN A 1 77 ? 4.760 3.218 -10.754 1.00 85.25 77 GLN A C 1
ATOM 611 O O . GLN A 1 77 ? 4.090 3.267 -9.730 1.00 85.25 77 GLN A O 1
ATOM 616 N N . ALA A 1 78 ? 5.421 2.112 -11.108 1.00 85.75 78 ALA A N 1
ATOM 617 C CA . ALA A 1 78 ? 5.375 0.883 -10.321 1.00 85.75 78 ALA A CA 1
ATOM 618 C C . ALA A 1 78 ? 6.001 1.046 -8.925 1.00 85.75 78 ALA A C 1
ATOM 620 O O . ALA A 1 78 ? 5.550 0.405 -7.977 1.00 85.75 78 ALA A O 1
ATOM 621 N N . ILE A 1 79 ? 7.036 1.880 -8.788 1.00 86.81 79 ILE A N 1
ATOM 622 C CA . ILE A 1 79 ? 7.624 2.244 -7.495 1.00 86.81 79 ILE A CA 1
ATOM 623 C C . ILE A 1 79 ? 6.630 3.090 -6.701 1.00 86.81 79 ILE A C 1
ATOM 625 O O . ILE A 1 79 ? 6.311 2.713 -5.582 1.00 86.81 79 ILE A O 1
ATOM 629 N N . ALA A 1 80 ? 6.066 4.143 -7.293 1.00 87.62 80 ALA A N 1
ATOM 630 C CA . ALA A 1 80 ? 5.100 5.017 -6.632 1.00 87.62 80 ALA A CA 1
ATOM 631 C C . ALA A 1 80 ? 3.835 4.265 -6.181 1.00 87.62 80 ALA A C 1
ATOM 633 O O . ALA A 1 80 ? 3.304 4.520 -5.101 1.00 87.62 80 ALA A O 1
ATOM 634 N N . ASP A 1 81 ? 3.350 3.313 -6.981 1.00 89.75 81 ASP A N 1
ATOM 635 C CA . ASP A 1 81 ? 2.201 2.481 -6.620 1.00 89.75 81 ASP A CA 1
ATOM 636 C C . ASP A 1 81 ? 2.546 1.528 -5.464 1.00 89.75 81 ASP A C 1
ATOM 638 O O . ASP A 1 81 ? 1.747 1.360 -4.540 1.00 89.75 81 ASP A O 1
ATOM 642 N N . LYS A 1 82 ? 3.757 0.953 -5.465 1.00 90.00 82 LYS A N 1
ATOM 643 C CA . LYS A 1 82 ? 4.250 0.123 -4.354 1.00 90.00 82 LYS A CA 1
ATOM 644 C C . LYS A 1 82 ? 4.497 0.923 -3.083 1.00 90.00 82 LYS A C 1
ATOM 646 O O . LYS A 1 82 ? 4.213 0.413 -2.006 1.00 90.00 82 LYS A O 1
ATOM 651 N N . GLU A 1 83 ? 5.018 2.140 -3.188 1.00 85.50 83 GLU A N 1
ATOM 652 C CA . GLU A 1 83 ? 5.212 3.045 -2.053 1.00 85.50 83 GLU A CA 1
ATOM 653 C C . GLU A 1 83 ? 3.867 3.368 -1.409 1.00 85.50 83 GLU A C 1
ATOM 655 O O . GLU A 1 83 ? 3.700 3.130 -0.219 1.00 85.50 83 GLU A O 1
ATOM 660 N N . LYS A 1 84 ? 2.854 3.738 -2.202 1.00 88.38 84 LYS A N 1
ATOM 661 C CA . LYS A 1 84 ? 1.489 3.942 -1.692 1.00 88.38 84 LYS A CA 1
ATOM 662 C C . LYS A 1 84 ? 0.912 2.692 -1.032 1.00 88.38 84 LYS A C 1
ATOM 664 O O . LYS A 1 84 ? 0.260 2.786 0.005 1.00 88.38 84 LYS A O 1
ATOM 669 N N . GLU A 1 85 ? 1.121 1.515 -1.620 1.00 90.00 85 GLU A N 1
ATOM 670 C CA . GLU A 1 85 ? 0.660 0.258 -1.025 1.00 90.00 85 GLU A CA 1
ATOM 671 C C . GLU A 1 85 ? 1.362 -0.027 0.314 1.00 90.00 85 GLU A C 1
ATOM 673 O O . GLU A 1 85 ? 0.720 -0.477 1.266 1.00 90.00 85 GLU A O 1
ATOM 678 N N . LEU A 1 86 ? 2.668 0.235 0.401 1.00 88.50 86 LEU A N 1
ATOM 679 C CA . LEU A 1 86 ? 3.448 0.086 1.627 1.00 88.50 86 LEU A CA 1
ATOM 680 C C . LEU A 1 86 ? 3.018 1.093 2.692 1.00 88.50 86 LEU A C 1
ATOM 682 O O . LEU A 1 86 ? 2.785 0.680 3.823 1.00 88.50 86 LEU A O 1
ATOM 686 N N . ASP A 1 87 ? 2.827 2.358 2.330 1.00 85.44 87 ASP A N 1
ATOM 687 C CA . ASP A 1 87 ? 2.360 3.405 3.240 1.00 85.44 87 ASP A CA 1
ATOM 688 C C . ASP A 1 87 ? 0.993 3.050 3.831 1.00 85.44 87 ASP A C 1
ATOM 690 O O . ASP A 1 87 ? 0.785 3.137 5.042 1.00 85.44 87 ASP A O 1
ATOM 694 N N . LEU A 1 88 ? 0.073 2.544 3.004 1.00 88.19 88 LEU A N 1
ATOM 695 C CA . LEU A 1 88 ? -1.226 2.058 3.472 1.00 88.19 88 LEU A CA 1
ATOM 696 C C . LEU A 1 88 ? -1.093 0.849 4.404 1.00 88.19 88 LEU A C 1
ATOM 698 O O . LEU A 1 88 ? -1.827 0.750 5.388 1.00 88.19 88 LEU A O 1
ATOM 702 N N . LYS A 1 89 ? -0.178 -0.085 4.120 1.00 89.50 89 LYS A N 1
ATOM 703 C CA . LYS A 1 89 ? 0.071 -1.245 4.992 1.00 89.50 89 LYS A CA 1
ATOM 704 C C . LYS A 1 89 ? 0.668 -0.829 6.331 1.00 89.50 89 LYS A C 1
ATOM 706 O O . LYS A 1 89 ? 0.226 -1.347 7.353 1.00 89.50 89 LYS A O 1
ATOM 711 N N . ILE A 1 90 ? 1.627 0.095 6.324 1.00 86.12 90 ILE A N 1
ATOM 712 C CA . ILE A 1 90 ? 2.241 0.656 7.531 1.00 86.12 90 ILE A CA 1
ATOM 713 C C . ILE A 1 90 ? 1.166 1.355 8.361 1.00 86.12 90 ILE A C 1
ATOM 715 O O . ILE A 1 90 ? 0.989 1.018 9.526 1.00 86.12 90 ILE A O 1
ATOM 719 N N . LEU A 1 91 ? 0.356 2.216 7.741 1.00 87.75 91 LEU A N 1
ATOM 720 C CA . LEU A 1 91 ? -0.733 2.899 8.433 1.00 87.75 91 LEU A CA 1
ATOM 721 C C . LEU A 1 91 ? -1.729 1.910 9.055 1.00 87.75 91 LEU A C 1
ATOM 723 O O . LEU A 1 91 ? -2.101 2.050 10.217 1.00 87.75 91 LEU A O 1
ATOM 727 N N . ARG A 1 92 ? -2.151 0.881 8.311 1.00 89.31 92 ARG A N 1
ATOM 728 C CA . ARG A 1 92 ? -3.052 -0.161 8.835 1.00 89.31 92 ARG A CA 1
ATOM 729 C C . ARG A 1 92 ? -2.432 -0.925 10.001 1.00 89.31 92 ARG A C 1
ATOM 731 O O . ARG A 1 92 ? -3.145 -1.246 10.948 1.00 89.31 92 ARG A O 1
ATOM 738 N N . PHE A 1 93 ? -1.133 -1.204 9.942 1.00 89.06 93 PHE A N 1
ATOM 739 C CA . PHE A 1 93 ? -0.411 -1.853 11.030 1.00 89.06 93 PHE A CA 1
ATOM 740 C C . PHE A 1 93 ? -0.360 -0.962 12.275 1.00 89.06 93 PHE A C 1
ATOM 742 O O . PHE A 1 93 ? -0.788 -1.396 13.343 1.00 89.06 93 PHE A O 1
ATOM 749 N N . ASP A 1 94 ? 0.063 0.294 12.130 1.00 86.00 94 ASP A N 1
ATOM 750 C CA . ASP A 1 94 ? 0.179 1.248 13.237 1.00 86.00 94 ASP A CA 1
ATOM 751 C C . ASP A 1 94 ? -1.174 1.492 13.914 1.00 86.00 94 ASP A C 1
ATOM 753 O O . ASP A 1 94 ? -1.297 1.454 15.140 1.00 86.00 94 ASP A O 1
ATOM 757 N N . VAL A 1 95 ? -2.230 1.686 13.121 1.00 86.56 95 VAL A N 1
ATOM 758 C CA . VAL A 1 95 ? -3.592 1.869 13.637 1.00 86.56 95 VAL A CA 1
ATOM 759 C C . VAL A 1 95 ? -4.106 0.587 14.295 1.00 86.56 95 VAL A C 1
ATOM 761 O O . VAL A 1 95 ? -4.721 0.653 15.362 1.00 86.56 95 VAL A O 1
ATOM 764 N N . GLY A 1 96 ? -3.817 -0.582 13.715 1.00 83.50 96 GLY A N 1
ATOM 765 C CA . GLY A 1 96 ? -4.133 -1.881 14.307 1.00 83.50 96 GLY A CA 1
ATOM 766 C C . GLY A 1 96 ? -3.459 -2.083 15.667 1.00 83.50 96 GLY A C 1
ATOM 767 O O . GLY A 1 96 ? -4.115 -2.496 16.624 1.00 83.50 96 GLY A O 1
ATOM 768 N N . GLU A 1 97 ? -2.182 -1.712 15.803 1.00 86.44 97 GLU A N 1
ATOM 769 C CA . GLU A 1 97 ? -1.488 -1.733 17.093 1.00 86.44 97 GLU A CA 1
ATOM 770 C C . GLU A 1 97 ? -2.148 -0.801 18.111 1.00 86.44 97 GLU A C 1
ATOM 772 O O . GLU A 1 97 ? -2.287 -1.168 19.280 1.00 86.44 97 GLU A O 1
ATOM 777 N N . VAL A 1 98 ? -2.548 0.406 17.699 1.00 87.25 98 VAL A N 1
ATOM 778 C CA . VAL A 1 98 ? -3.224 1.358 18.590 1.00 87.25 98 VAL A CA 1
ATOM 779 C C . VAL A 1 98 ? -4.557 0.794 19.082 1.00 87.25 98 VAL A C 1
ATOM 781 O O . VAL A 1 98 ? -4.857 0.922 20.271 1.00 87.25 98 VAL A O 1
ATOM 784 N N . LEU A 1 99 ? -5.338 0.144 18.213 1.00 83.75 99 LEU A N 1
ATOM 785 C CA . LEU A 1 99 ? -6.587 -0.521 18.597 1.00 83.75 99 LEU A CA 1
ATOM 786 C C . LEU A 1 99 ? -6.342 -1.597 19.658 1.00 83.75 99 LEU A C 1
ATOM 788 O O . LEU A 1 99 ? -6.950 -1.546 20.728 1.00 83.75 99 LEU A O 1
ATOM 792 N N . VAL A 1 100 ? -5.388 -2.500 19.413 1.00 86.12 100 VAL A N 1
ATOM 793 C CA . VAL A 1 100 ? -5.045 -3.582 20.350 1.00 86.12 100 VAL A CA 1
ATOM 794 C C . VAL A 1 100 ? -4.542 -3.024 21.684 1.00 86.12 100 VAL A C 1
ATOM 796 O O . VAL A 1 100 ? -5.000 -3.456 22.741 1.00 86.12 100 VAL A O 1
ATOM 799 N N . LYS A 1 101 ? -3.656 -2.017 21.664 1.00 83.75 101 LYS A N 1
ATOM 800 C CA . LYS A 1 101 ? -3.146 -1.352 22.881 1.00 83.75 101 LYS A CA 1
ATOM 801 C C . LYS A 1 101 ? -4.260 -0.691 23.696 1.00 83.75 101 LYS A C 1
ATOM 803 O O . LYS A 1 101 ? -4.146 -0.590 24.915 1.00 83.75 101 LYS A O 1
ATOM 808 N N . ARG A 1 102 ? -5.337 -0.253 23.040 1.00 84.38 102 ARG A N 1
ATOM 809 C CA . ARG A 1 102 ? -6.527 0.331 23.677 1.00 84.38 102 ARG A CA 1
ATOM 810 C C . ARG A 1 102 ? -7.589 -0.707 24.053 1.00 84.38 102 ARG A C 1
ATOM 812 O O . ARG A 1 102 ? -8.641 -0.324 24.555 1.00 84.38 102 ARG A O 1
ATOM 819 N N . GLY A 1 103 ? -7.320 -1.996 23.837 1.00 83.62 103 GLY A N 1
ATOM 820 C CA . GLY A 1 103 ? -8.251 -3.085 24.134 1.00 83.62 103 GLY A CA 1
ATOM 821 C C . GLY A 1 103 ? -9.472 -3.119 23.212 1.00 83.62 103 GLY A C 1
ATOM 822 O O . GLY A 1 103 ? -10.508 -3.655 23.598 1.00 83.62 103 GLY A O 1
ATOM 823 N N . LEU A 1 104 ? -9.372 -2.516 22.026 1.00 85.06 104 LEU A N 1
ATOM 824 C CA . LEU A 1 104 ? -10.421 -2.507 21.012 1.00 85.06 104 LEU A CA 1
ATOM 825 C C . LEU A 1 104 ? -10.202 -3.635 20.004 1.00 85.06 104 LEU A C 1
ATOM 827 O O . LEU A 1 104 ? -9.070 -4.047 19.749 1.00 85.06 104 LEU A O 1
ATOM 831 N N . ASP A 1 105 ? -11.300 -4.112 19.422 1.00 87.25 105 ASP A N 1
ATOM 832 C CA . ASP A 1 105 ? -11.279 -5.194 18.441 1.00 87.25 105 ASP A CA 1
ATOM 833 C C . ASP A 1 105 ? -10.550 -4.761 17.148 1.00 87.25 105 ASP A C 1
ATOM 835 O O . ASP A 1 105 ? -10.903 -3.719 16.580 1.00 87.25 105 ASP A O 1
ATOM 839 N N . PRO A 1 106 ? -9.554 -5.529 16.658 1.00 84.88 106 PRO A N 1
ATOM 840 C CA . PRO A 1 106 ? -8.909 -5.293 15.366 1.00 84.88 106 PRO A CA 1
ATOM 841 C C . PRO A 1 106 ? -9.873 -5.216 14.175 1.00 84.88 106 PRO A C 1
ATOM 843 O O . PRO A 1 106 ? -9.551 -4.552 13.191 1.00 84.88 106 PRO A O 1
ATOM 846 N N . GLU A 1 107 ? -11.058 -5.832 14.248 1.00 90.56 107 GLU A N 1
ATOM 847 C CA . GLU A 1 107 ? -12.092 -5.723 13.207 1.00 90.56 107 GLU A CA 1
ATOM 848 C C . GLU A 1 107 ? -12.572 -4.276 12.991 1.00 90.56 107 GLU A C 1
ATOM 850 O O . GLU A 1 107 ? -13.086 -3.933 11.925 1.00 90.56 107 GLU A O 1
ATOM 855 N N . LEU A 1 108 ? -12.356 -3.385 13.967 1.00 90.94 108 LEU A N 1
ATOM 856 C CA . LEU A 1 108 ? -12.705 -1.967 13.857 1.00 90.94 108 LEU A CA 1
ATOM 857 C C . LEU A 1 108 ? -11.739 -1.162 12.978 1.00 90.94 108 LEU A C 1
ATOM 859 O O . LEU A 1 108 ? -12.017 0.008 12.708 1.00 90.94 108 LEU A O 1
ATOM 863 N N . LEU A 1 109 ? -10.631 -1.758 12.520 1.00 89.56 109 LEU A N 1
ATOM 864 C CA . LEU A 1 109 ? -9.580 -1.081 11.757 1.00 89.56 109 LEU A CA 1
ATOM 865 C C . LEU A 1 109 ? -10.127 -0.297 10.563 1.00 89.56 109 LEU A C 1
ATOM 867 O O . LEU A 1 109 ? -9.849 0.894 10.436 1.00 89.56 109 LEU A O 1
ATOM 871 N N . ASP A 1 110 ? -10.955 -0.929 9.733 1.00 92.94 110 ASP A N 1
ATOM 872 C CA . ASP A 1 110 ? -11.488 -0.307 8.515 1.00 92.94 110 ASP A CA 1
ATOM 873 C C . ASP A 1 110 ? -12.457 0.855 8.815 1.00 92.94 110 ASP A C 1
ATOM 875 O O . ASP A 1 110 ? -12.638 1.744 7.985 1.00 92.94 110 ASP A O 1
ATOM 879 N N . PHE A 1 111 ? -13.037 0.905 10.020 1.00 92.06 111 PHE A N 1
ATOM 880 C CA . PHE A 1 111 ? -13.908 2.004 10.456 1.00 92.06 111 PHE A CA 1
ATOM 881 C C . PHE A 1 111 ? -13.127 3.207 10.984 1.00 92.06 111 PHE A C 1
ATOM 883 O O . PHE A 1 111 ? -13.595 4.346 10.890 1.00 92.06 111 PHE A O 1
ATOM 890 N N . VAL A 1 112 ? -11.952 2.965 11.566 1.00 92.44 112 VAL A N 1
ATOM 891 C CA . VAL A 1 112 ? -11.134 4.013 12.188 1.00 92.44 112 VAL A CA 1
ATOM 892 C C . VAL A 1 112 ? -9.981 4.479 11.308 1.00 92.44 112 VAL A C 1
ATOM 894 O O . VAL A 1 112 ? -9.365 5.486 11.639 1.00 92.44 112 VAL A O 1
ATOM 897 N N . LEU A 1 113 ? -9.705 3.811 10.185 1.00 92.25 113 LEU A N 1
ATOM 898 C CA . LEU A 1 113 ? -8.636 4.200 9.267 1.00 92.25 113 LEU A CA 1
ATOM 899 C C . LEU A 1 113 ? -8.893 5.609 8.693 1.00 92.25 113 LEU A C 1
ATOM 901 O O . LEU A 1 113 ? -9.963 5.915 8.154 1.00 92.25 113 LEU A O 1
ATOM 905 N N . GLY A 1 114 ? -7.936 6.511 8.886 1.00 89.94 114 GLY A N 1
ATOM 906 C CA . GLY A 1 114 ? -7.926 7.895 8.409 1.00 89.94 114 GLY A CA 1
ATOM 907 C C . GLY A 1 114 ? -6.959 8.117 7.249 1.00 89.94 114 GLY A C 1
ATOM 908 O O . GLY A 1 114 ? -6.428 7.165 6.686 1.00 89.94 114 GLY A O 1
ATOM 909 N N . GLU A 1 115 ? -6.736 9.386 6.901 1.00 88.00 115 GLU A N 1
ATOM 910 C CA . GLU A 1 115 ? -5.727 9.770 5.901 1.00 88.00 115 GLU A CA 1
ATOM 911 C C . GLU A 1 115 ? -4.302 9.560 6.436 1.00 88.00 115 GLU A C 1
ATOM 913 O O . GLU A 1 115 ? -3.382 9.261 5.682 1.00 88.00 115 GLU A O 1
ATOM 918 N N . ASN A 1 116 ? -4.131 9.681 7.752 1.00 87.50 116 ASN A N 1
ATOM 919 C CA . ASN A 1 116 ? -2.878 9.481 8.465 1.00 87.50 116 ASN A CA 1
ATOM 920 C C . ASN A 1 116 ? -3.137 8.860 9.855 1.00 87.50 116 ASN A C 1
ATOM 922 O O . ASN A 1 116 ? -4.280 8.590 10.253 1.00 87.50 116 ASN A O 1
ATOM 926 N N . LEU A 1 117 ? -2.059 8.611 10.604 1.00 82.94 117 LEU A N 1
ATOM 927 C CA . LEU A 1 117 ? -2.132 7.995 11.929 1.00 82.94 117 LEU A CA 1
ATOM 928 C C . LEU A 1 117 ? -2.876 8.879 12.943 1.00 82.94 117 LEU A C 1
ATOM 930 O O . LEU A 1 117 ? -3.681 8.366 13.717 1.00 82.94 117 LEU A O 1
ATOM 934 N N . GLU A 1 118 ? -2.657 10.193 12.928 1.00 89.00 118 GLU A N 1
ATOM 935 C CA . GLU A 1 118 ? -3.288 11.133 13.866 1.00 89.00 118 GLU A CA 1
ATOM 936 C C . GLU A 1 118 ? -4.808 11.191 13.684 1.00 89.00 118 GLU A C 1
ATOM 938 O O . GLU A 1 118 ? -5.561 11.080 14.655 1.00 89.00 118 GLU A O 1
ATOM 943 N N . ASP A 1 119 ? -5.271 11.266 12.437 1.00 93.38 119 ASP A N 1
ATOM 944 C CA . ASP A 1 119 ? -6.689 11.222 12.088 1.00 93.38 119 ASP A CA 1
ATOM 945 C C . ASP A 1 119 ? -7.320 9.902 12.515 1.00 93.38 119 ASP A C 1
ATOM 947 O O . ASP A 1 119 ? -8.442 9.873 13.032 1.00 93.38 119 ASP A O 1
ATOM 951 N N . SER A 1 120 ? -6.587 8.803 12.332 1.00 91.25 120 SER A N 1
ATOM 952 C CA . SER A 1 120 ? -7.035 7.480 12.754 1.00 91.25 120 SER A CA 1
ATOM 953 C C . SER A 1 120 ? -7.171 7.405 14.276 1.00 91.25 120 SER A C 1
ATOM 955 O O . SER A 1 120 ? -8.202 6.973 14.787 1.00 91.25 120 SER A O 1
ATOM 957 N N . ILE A 1 121 ? -6.191 7.919 15.025 1.00 90.56 121 ILE A N 1
ATOM 958 C CA . ILE A 1 121 ? -6.242 8.012 16.491 1.00 90.56 121 ILE A CA 1
ATOM 959 C C . ILE A 1 121 ? -7.432 8.867 16.944 1.00 90.56 121 ILE A C 1
ATOM 961 O O . ILE A 1 121 ? -8.180 8.459 17.835 1.00 90.56 121 ILE A O 1
ATOM 965 N N . ALA A 1 122 ? -7.668 10.012 16.301 1.00 93.88 122 ALA A N 1
ATOM 966 C CA . ALA A 1 122 ? -8.800 10.877 16.614 1.00 93.88 122 ALA A CA 1
ATOM 967 C C . ALA A 1 122 ? -10.151 10.187 16.353 1.00 93.88 122 ALA A C 1
ATOM 969 O O . ALA A 1 122 ? -11.107 10.379 17.115 1.00 93.88 122 ALA A O 1
ATOM 970 N N . LYS A 1 123 ? -10.251 9.366 15.298 1.00 93.69 123 LYS A N 1
ATOM 971 C CA . LYS A 1 123 ? -11.426 8.519 1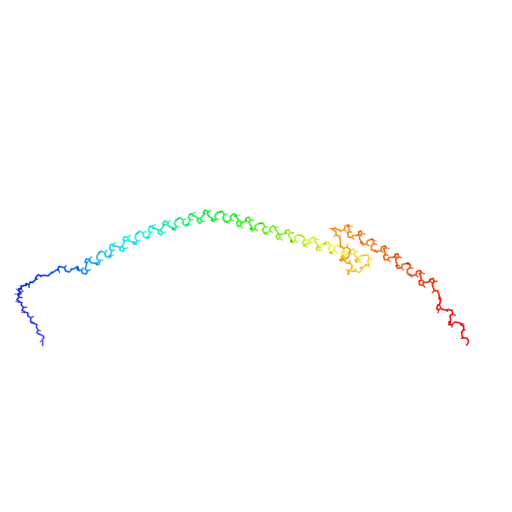5.035 1.00 93.69 123 LYS A CA 1
ATOM 972 C C . LYS A 1 123 ? -11.601 7.455 16.117 1.00 93.69 123 LYS A C 1
ATOM 974 O O . LYS A 1 123 ? -12.720 7.303 16.607 1.00 93.69 123 LYS A O 1
ATOM 979 N N . ILE A 1 124 ? -10.522 6.789 16.541 1.00 92.25 124 ILE A N 1
ATOM 980 C CA . ILE A 1 1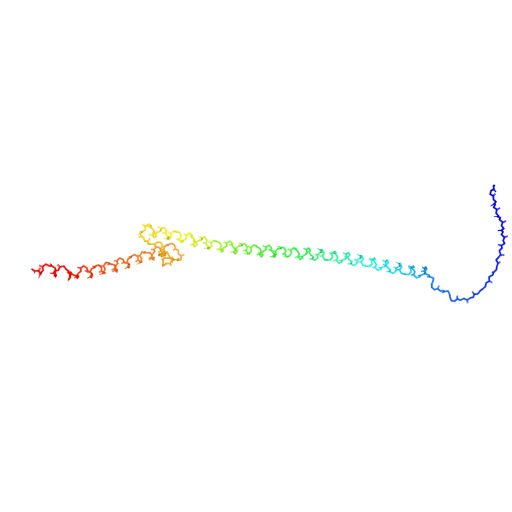24 ? -10.558 5.824 17.651 1.00 92.25 124 ILE A CA 1
ATOM 981 C C . ILE A 1 124 ? -11.068 6.504 18.927 1.00 92.25 124 ILE A C 1
ATOM 983 O O . ILE A 1 124 ? -12.005 6.009 19.545 1.00 92.25 124 ILE A O 1
ATOM 987 N N . ASP A 1 125 ? -10.522 7.664 19.301 1.00 92.25 125 ASP A N 1
ATOM 988 C CA . ASP A 1 125 ? -10.940 8.394 20.508 1.00 92.25 125 ASP A CA 1
ATOM 989 C C . ASP A 1 125 ? -12.424 8.775 20.483 1.00 92.25 125 ASP A C 1
ATOM 991 O O . ASP A 1 125 ? -13.126 8.670 21.494 1.00 92.25 125 ASP A O 1
ATOM 995 N N . LYS A 1 126 ? -12.920 9.230 19.326 1.00 94.69 126 LYS A N 1
ATOM 996 C CA . LYS A 1 126 ? -14.342 9.546 19.140 1.00 94.69 126 LYS A CA 1
ATOM 997 C C . LYS A 1 126 ? -15.208 8.295 19.265 1.00 94.69 126 LYS A C 1
ATOM 999 O O . LYS A 1 126 ? -16.247 8.352 19.926 1.00 94.69 126 LYS A O 1
ATOM 1004 N N . LEU A 1 127 ? -14.784 7.187 18.656 1.00 92.06 127 LEU A N 1
ATOM 1005 C CA . LEU A 1 127 ? -15.500 5.917 18.706 1.00 92.06 127 LEU A CA 1
ATOM 1006 C C . LEU A 1 127 ? -15.585 5.393 20.143 1.00 92.06 127 LEU A C 1
ATOM 1008 O O . LEU A 1 127 ? -16.692 5.146 20.620 1.00 92.06 127 LEU A O 1
ATOM 1012 N N . SER A 1 128 ? -14.457 5.316 20.854 1.00 90.25 128 SER A N 1
ATOM 1013 C CA . SER A 1 128 ? -14.401 4.870 22.253 1.00 90.25 128 SER A CA 1
ATOM 1014 C C . SER A 1 128 ? -15.329 5.689 23.144 1.00 90.25 128 SER A C 1
ATOM 1016 O O . SER A 1 128 ? -16.199 5.130 23.803 1.00 90.25 128 SER A O 1
ATOM 1018 N N . LYS A 1 129 ? -15.246 7.025 23.079 1.00 93.06 129 LYS A N 1
ATOM 1019 C CA . LYS A 1 129 ? -16.124 7.911 23.863 1.00 93.06 129 LYS A CA 1
ATOM 1020 C C . LYS A 1 129 ? -17.605 7.684 23.561 1.00 93.06 129 LYS A C 1
ATOM 1022 O O . LYS A 1 129 ? -18.435 7.736 24.466 1.00 93.06 129 LYS A O 1
ATOM 1027 N N . SER A 1 130 ? -17.956 7.468 22.295 1.00 92.06 130 SER A N 1
ATOM 1028 C CA . SER A 1 130 ? -19.343 7.223 21.895 1.00 92.06 130 SER A CA 1
ATOM 1029 C C . SER A 1 130 ? -19.860 5.893 22.446 1.00 92.06 130 SER A C 1
ATOM 1031 O O . SER A 1 130 ? -20.956 5.848 23.011 1.00 92.06 130 SER A O 1
ATOM 1033 N N . ILE A 1 131 ? -19.048 4.834 22.353 1.00 90.06 131 ILE A N 1
ATOM 1034 C CA . ILE A 1 131 ? -19.367 3.509 22.896 1.00 90.06 131 ILE A CA 1
ATOM 1035 C C . ILE A 1 131 ? -19.538 3.589 24.414 1.00 90.06 131 ILE A C 1
ATOM 1037 O O . ILE A 1 131 ? -20.585 3.185 24.918 1.00 90.06 131 ILE A O 1
ATOM 1041 N N . ASP A 1 132 ? -18.583 4.180 25.132 1.00 90.75 132 ASP A N 1
ATOM 1042 C CA . ASP A 1 132 ? -18.631 4.305 26.592 1.00 90.75 132 ASP A CA 1
ATOM 1043 C C . ASP A 1 132 ? -19.885 5.056 27.058 1.00 90.75 132 ASP A C 1
ATOM 1045 O O . ASP A 1 132 ? -20.587 4.622 27.977 1.00 90.75 132 ASP A O 1
ATOM 1049 N N . ASN A 1 133 ? -20.234 6.153 26.379 1.00 92.94 133 ASN A N 1
ATOM 1050 C CA . ASN A 1 133 ? -21.433 6.930 26.685 1.00 92.94 133 ASN A CA 1
ATOM 1051 C C . ASN A 1 133 ? -22.727 6.139 26.436 1.00 92.94 133 ASN A C 1
ATOM 1053 O O . ASN A 1 133 ? -23.661 6.196 27.247 1.00 92.94 133 ASN A O 1
ATOM 1057 N N . GLN A 1 134 ? -22.805 5.396 25.328 1.00 90.81 134 GLN A N 1
ATOM 1058 C CA . GLN A 1 134 ? -23.976 4.581 25.001 1.00 90.81 134 GLN A CA 1
ATOM 1059 C C . GLN A 1 134 ? -24.123 3.396 25.956 1.00 90.81 134 GLN A C 1
ATOM 1061 O O . GLN A 1 134 ? -25.219 3.160 26.472 1.00 90.81 134 GLN A O 1
ATOM 1066 N N . VAL A 1 135 ? -23.032 2.679 26.230 1.00 91.31 135 VAL A N 1
ATOM 1067 C CA . VAL A 1 135 ? -23.007 1.548 27.164 1.00 91.31 135 VAL A CA 1
ATOM 1068 C C . VAL A 1 135 ? -23.358 2.029 28.567 1.00 91.31 135 VAL A C 1
ATOM 1070 O O . VAL A 1 135 ? -24.271 1.482 29.182 1.00 91.31 135 VAL A O 1
ATOM 1073 N N . GLY A 1 136 ? -22.740 3.113 29.043 1.00 89.81 136 GLY A N 1
ATOM 1074 C CA . GLY A 1 136 ? -23.054 3.707 30.341 1.00 89.81 136 GLY A CA 1
ATOM 1075 C C . GLY A 1 136 ? -24.520 4.135 30.465 1.00 89.81 136 GLY A C 1
ATOM 1076 O O . GLY A 1 136 ? -25.150 3.893 31.494 1.00 89.81 136 GLY A O 1
ATOM 1077 N N . SER A 1 137 ? -25.105 4.712 29.412 1.00 89.31 137 SER A N 1
ATOM 1078 C CA . SER A 1 137 ? -26.531 5.072 29.397 1.00 89.31 137 SER A CA 1
ATOM 1079 C C . SER A 1 137 ? -27.441 3.843 29.440 1.00 89.31 137 SER A C 1
ATOM 1081 O O . SER A 1 137 ? -28.412 3.824 30.198 1.00 89.31 137 SER A O 1
ATOM 1083 N N . ARG A 1 138 ? -27.116 2.789 28.680 1.00 87.69 138 ARG A N 1
ATOM 1084 C CA . ARG A 1 138 ? -27.873 1.529 28.686 1.00 87.69 138 ARG A CA 1
ATOM 1085 C C . ARG A 1 138 ? -27.782 0.814 30.028 1.00 87.69 138 ARG A C 1
ATOM 1087 O O . ARG A 1 138 ? -28.806 0.382 30.546 1.00 87.69 138 ARG A O 1
ATOM 1094 N N . ILE A 1 139 ? -26.593 0.742 30.626 1.00 89.06 139 ILE A N 1
ATOM 1095 C CA . ILE A 1 139 ? -26.407 0.154 31.956 1.00 89.06 139 ILE A CA 1
ATOM 1096 C C . ILE A 1 139 ? -27.254 0.908 32.980 1.00 89.06 139 ILE A C 1
ATOM 1098 O O . ILE A 1 139 ? -27.983 0.273 33.733 1.00 89.06 139 ILE A O 1
ATOM 1102 N N . LYS A 1 140 ? -27.247 2.248 32.971 1.00 87.81 140 LYS A N 1
ATOM 1103 C CA . LYS A 1 140 ? -28.111 3.043 33.861 1.00 87.81 140 LYS A CA 1
ATOM 1104 C C . LYS A 1 140 ? -29.591 2.712 33.677 1.00 87.81 140 LYS A C 1
ATOM 1106 O O . LYS A 1 140 ? -30.288 2.568 34.670 1.00 87.81 140 LYS A O 1
ATOM 1111 N N . GLN A 1 141 ? -30.069 2.551 32.442 1.00 83.75 141 GLN A N 1
ATOM 1112 C CA . GLN A 1 141 ? -31.463 2.165 32.182 1.00 83.75 141 GLN A CA 1
ATOM 1113 C C . GLN A 1 141 ? -31.801 0.762 32.699 1.00 83.75 141 GLN A C 1
ATOM 1115 O O . GLN A 1 141 ? -32.892 0.556 33.226 1.00 83.75 141 GLN A O 1
ATOM 1120 N N . VAL A 1 142 ? -30.885 -0.197 32.546 1.00 83.12 142 VAL A N 1
ATOM 1121 C CA . VAL A 1 142 ? -31.074 -1.578 33.012 1.00 83.12 142 VAL A CA 1
ATOM 1122 C C . VAL A 1 142 ? -31.026 -1.647 34.539 1.00 83.12 142 VAL A C 1
ATOM 1124 O O . VAL A 1 142 ? -31.910 -2.233 35.152 1.00 83.12 142 VAL A O 1
ATOM 1127 N N . VAL A 1 143 ? -30.043 -0.999 35.167 1.00 76.62 143 VAL A N 1
ATOM 1128 C CA . VAL A 1 143 ? -29.868 -0.990 36.628 1.00 76.62 143 VAL A CA 1
ATOM 1129 C C . VAL A 1 143 ? -30.960 -0.166 37.327 1.00 76.62 143 VAL A C 1
ATOM 1131 O O . VAL A 1 143 ? -31.393 -0.531 38.415 1.00 76.62 143 VAL A O 1
ATOM 1134 N N . ALA A 1 144 ? -31.463 0.906 36.704 1.00 69.50 144 ALA A N 1
ATOM 1135 C CA . ALA A 1 144 ? -32.563 1.711 37.245 1.00 69.50 144 ALA A CA 1
ATOM 1136 C C . ALA A 1 144 ? -33.951 1.055 37.116 1.00 69.50 144 ALA A C 1
ATOM 1138 O O . ALA A 1 144 ? -34.915 1.592 37.657 1.00 69.50 144 ALA A O 1
ATOM 1139 N N . LYS A 1 145 ? -34.073 -0.097 36.439 1.00 58.75 145 LYS A N 1
ATOM 1140 C CA . LYS A 1 145 ? -35.287 -0.930 36.424 1.00 58.75 145 LYS A CA 1
ATOM 1141 C C . LYS A 1 145 ? -35.096 -2.166 37.322 1.00 58.75 145 LYS A C 1
ATOM 1143 O O . LYS A 1 145 ? -34.848 -3.253 36.806 1.00 58.75 145 LYS A O 1
ATOM 1148 N N . PRO A 1 146 ? -35.237 -2.061 38.657 1.00 53.84 146 PRO A N 1
ATOM 1149 C CA . PRO A 1 146 ? -35.052 -3.191 39.576 1.00 53.84 146 PRO A CA 1
ATOM 1150 C C . PRO A 1 146 ? -36.234 -4.189 39.602 1.00 53.84 146 PRO A C 1
ATOM 1152 O O . PRO A 1 146 ? -36.324 -5.019 40.505 1.00 53.84 146 PRO A O 1
ATOM 1155 N N . GLU A 1 147 ? -37.157 -4.142 38.639 1.00 56.31 147 GLU A N 1
ATOM 1156 C CA . GLU A 1 147 ? -38.500 -4.749 38.720 1.00 56.31 147 GLU A CA 1
ATOM 1157 C C . GLU A 1 147 ? -38.586 -6.288 38.648 1.00 56.31 147 GLU A C 1
ATOM 1159 O O . GLU A 1 147 ? -39.681 -6.834 38.553 1.00 56.31 147 GLU A O 1
ATOM 1164 N N . TYR A 1 148 ? -37.482 -7.027 38.781 1.00 53.97 148 TYR A N 1
ATOM 1165 C CA . TYR A 1 148 ? -37.513 -8.497 38.716 1.00 53.97 148 TYR A CA 1
ATOM 1166 C C . TYR A 1 148 ? -37.080 -9.233 39.990 1.00 53.97 148 TYR A C 1
ATOM 1168 O O . TYR A 1 148 ? -37.175 -10.456 40.024 1.00 53.97 148 TYR A O 1
ATOM 1176 N N . LEU A 1 149 ? -36.674 -8.537 41.061 1.00 50.09 149 LEU A N 1
ATOM 1177 C CA . LEU A 1 149 ? -36.231 -9.204 42.302 1.00 50.09 149 LEU A CA 1
ATOM 1178 C C . LEU A 1 149 ? -37.218 -9.127 43.479 1.00 50.09 149 LEU A C 1
ATOM 1180 O O . LEU A 1 149 ? -37.028 -9.837 44.462 1.00 50.09 149 LEU A O 1
ATOM 1184 N N . GLN A 1 150 ? -38.302 -8.349 43.388 1.00 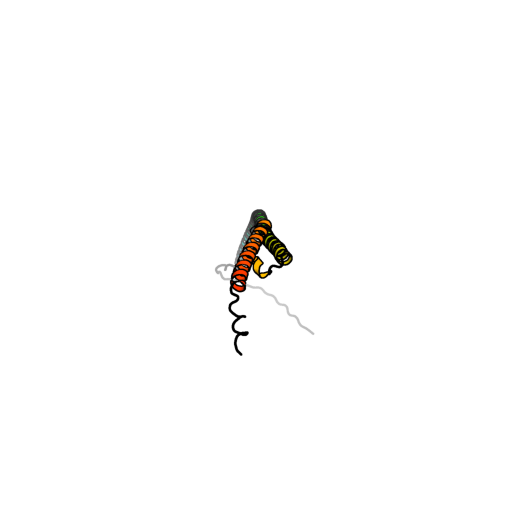52.59 150 GLN A N 1
ATOM 1185 C CA . GLN A 1 150 ? -39.302 -8.265 44.469 1.00 52.59 150 GLN A CA 1
ATOM 1186 C C . GLN A 1 150 ? -40.489 -9.233 44.307 1.00 52.59 150 GLN A C 1
ATOM 1188 O O . GLN A 1 150 ? -41.184 -9.509 45.280 1.00 52.59 150 GLN A O 1
ATOM 1193 N N . SER A 1 151 ? -40.703 -9.827 43.126 1.00 50.34 151 SER A N 1
ATOM 1194 C CA . SER A 1 151 ? -41.824 -10.759 42.894 1.00 50.34 151 SER A CA 1
ATOM 1195 C C . SER A 1 151 ? -41.565 -12.200 43.361 1.00 50.34 151 SER A C 1
ATOM 1197 O O . SER A 1 151 ? -42.495 -13.004 43.376 1.00 50.34 151 SER A O 1
ATOM 1199 N N . GLN A 1 152 ? -40.337 -12.530 43.781 1.00 51.66 152 GLN A N 1
ATOM 1200 C CA . GLN A 1 152 ? -39.960 -13.869 44.268 1.00 51.66 152 GLN A CA 1
ATOM 1201 C C . GLN A 1 152 ? -39.821 -13.960 45.798 1.00 51.66 152 GLN A C 1
ATOM 1203 O O . GLN A 1 152 ? -39.662 -15.054 46.325 1.00 51.66 152 GLN A O 1
ATOM 1208 N N . GLN A 1 153 ? -39.916 -12.844 46.532 1.00 51.22 153 GLN A N 1
ATOM 1209 C CA . GLN A 1 153 ? -39.922 -12.848 48.008 1.00 51.22 153 GLN A CA 1
ATOM 1210 C C . GLN A 1 153 ? -41.336 -12.753 48.612 1.00 51.22 153 GLN A C 1
ATOM 1212 O O . GLN A 1 153 ? -41.485 -12.678 49.827 1.00 51.22 153 GLN A O 1
ATOM 1217 N N . GLY A 1 154 ? -42.380 -12.771 47.775 1.00 52.84 154 GLY A N 1
ATOM 1218 C CA . GLY A 1 154 ? -43.774 -12.556 48.180 1.00 52.84 154 GLY A CA 1
ATOM 1219 C C . GLY A 1 154 ? -44.744 -13.689 47.839 1.00 52.84 154 GLY A C 1
ATOM 1220 O O . GLY A 1 154 ? -45.940 -13.434 47.724 1.00 52.84 154 GLY A O 1
ATOM 1221 N N . ARG A 1 155 ? -44.271 -14.924 47.643 1.00 42.84 155 ARG A N 1
ATOM 1222 C CA . ARG A 1 155 ? -45.146 -16.104 47.597 1.00 42.84 155 ARG A CA 1
ATOM 1223 C C . ARG A 1 155 ? -44.734 -17.081 48.692 1.00 42.84 155 ARG A C 1
ATOM 1225 O O . ARG A 1 155 ? -43.788 -17.844 48.526 1.00 42.84 155 ARG A O 1
ATOM 1232 N N . LEU A 1 156 ? -45.436 -16.920 49.815 1.00 44.34 156 LEU A N 1
ATOM 1233 C CA . LEU A 1 156 ? -45.663 -17.923 50.855 1.00 44.34 156 LEU A CA 1
ATOM 1234 C C . LEU A 1 156 ? -46.094 -19.261 50.243 1.00 44.34 156 LEU A C 1
ATOM 1236 O O . LEU A 1 156 ? -46.848 -19.219 49.241 1.00 44.34 156 LEU A O 1
#

pLDDT: mean 72.2, std 16.42, range [33.31, 94.69]